Protein AF-A0A166XA57-F1 (afdb_monomer)

pLDDT: mean 88.33, std 19.47, range [39.5, 98.81]

Organism: NCBI:txid1365250

Secondary structure (DSSP, 8-state):
--PPP---PPPP------------------HHHHT--TTHHHHH-TTS-HHHHHHHHHHHHHHHHHHHHH---SHHHHHHHHHHHHHHHHTTHHHHHHTT----HHHHHHHHHHHHHHHHHTT-TTS-HHHHTTT---

Structure (mmCIF, N/CA/C/O backbone):
data_AF-A0A166XA57-F1
#
_entry.id   AF-A0A166XA57-F1
#
loop_
_atom_site.group_PDB
_atom_site.id
_atom_site.type_symbol
_atom_site.label_atom_id
_atom_site.label_alt_id
_atom_site.label_comp_id
_atom_site.la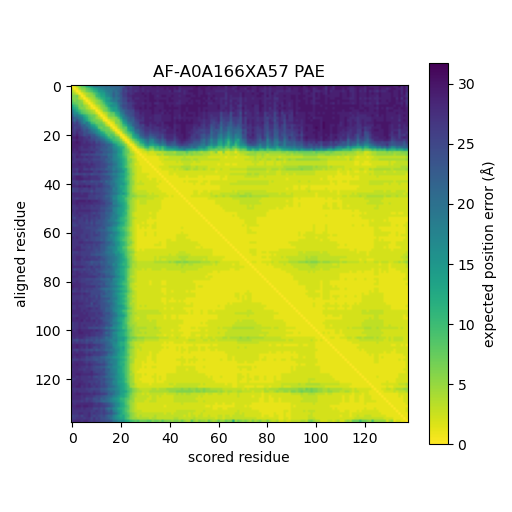bel_asym_id
_atom_site.label_entity_id
_atom_site.label_seq_id
_atom_site.pdbx_PDB_ins_code
_atom_site.Cartn_x
_atom_site.Cartn_y
_atom_site.Cartn_z
_atom_site.occupancy
_atom_site.B_iso_or_equiv
_atom_site.auth_seq_id
_atom_site.auth_comp_id
_atom_site.auth_asym_id
_atom_site.auth_atom_id
_atom_site.pdbx_PDB_model_num
ATOM 1 N N . MET A 1 1 ? 38.801 -22.509 61.713 1.00 46.09 1 MET A N 1
ATOM 2 C CA . MET A 1 1 ? 37.350 -22.591 61.430 1.00 46.09 1 MET A CA 1
ATOM 3 C C . MET A 1 1 ? 36.795 -21.227 61.806 1.00 46.09 1 MET A C 1
ATOM 5 O O . MET A 1 1 ? 36.863 -20.893 62.971 1.00 46.09 1 MET A O 1
ATOM 9 N N . ILE A 1 2 ? 36.529 -20.296 60.898 1.00 47.53 2 ILE A N 1
ATOM 10 C CA . ILE A 1 2 ? 35.550 -20.310 59.805 1.00 47.53 2 ILE A CA 1
ATOM 11 C C . ILE A 1 2 ? 35.997 -19.263 58.760 1.00 47.53 2 ILE A C 1
ATOM 13 O O . ILE A 1 2 ? 36.320 -18.140 59.129 1.00 47.53 2 ILE A O 1
ATOM 17 N N . HIS A 1 3 ? 36.084 -19.621 57.476 1.00 46.72 3 HIS A N 1
ATOM 18 C CA . HIS A 1 3 ? 36.258 -18.643 56.392 1.00 46.72 3 HIS A CA 1
ATOM 19 C C . HIS A 1 3 ? 34.862 -18.237 55.906 1.00 46.72 3 HIS A C 1
ATOM 21 O O . HIS A 1 3 ? 34.086 -19.097 55.491 1.00 46.72 3 HIS A O 1
ATOM 27 N N . GLY A 1 4 ? 34.536 -16.946 55.996 1.00 47.22 4 GLY A N 1
ATOM 28 C CA . GLY A 1 4 ? 33.293 -16.384 55.471 1.00 47.22 4 GLY A CA 1
ATOM 29 C C . GLY A 1 4 ? 33.291 -16.422 53.944 1.00 47.22 4 GLY A C 1
ATOM 30 O O . GLY A 1 4 ? 34.149 -15.816 53.307 1.00 47.22 4 GLY A O 1
ATOM 31 N N . SER A 1 5 ? 32.338 -17.152 53.366 1.00 48.41 5 SER A N 1
ATOM 32 C CA . SER A 1 5 ? 32.088 -17.144 51.925 1.00 48.41 5 SER A CA 1
ATOM 33 C C . SER A 1 5 ? 31.308 -15.890 51.547 1.00 48.41 5 SER A C 1
ATOM 35 O O . SER A 1 5 ? 30.207 -15.654 52.037 1.00 48.41 5 SER A O 1
ATOM 37 N N . VAL A 1 6 ? 31.908 -15.089 50.671 1.00 52.38 6 VAL A N 1
ATOM 38 C CA . VAL A 1 6 ? 31.278 -13.967 49.977 1.00 52.38 6 VAL A CA 1
ATOM 39 C C . VAL A 1 6 ? 30.353 -14.543 48.908 1.00 52.38 6 VAL A C 1
ATOM 41 O O . VAL A 1 6 ? 30.815 -15.117 47.922 1.00 52.38 6 VAL A O 1
ATOM 44 N N . GLU A 1 7 ? 29.048 -14.402 49.106 1.00 44.81 7 GLU A N 1
ATOM 45 C CA . GLU A 1 7 ? 28.034 -14.808 48.138 1.00 44.81 7 GLU A CA 1
ATOM 46 C C . GLU A 1 7 ? 28.005 -13.793 46.982 1.00 44.81 7 GLU A C 1
ATOM 48 O O . GLU A 1 7 ? 27.546 -12.655 47.112 1.00 44.81 7 GLU A O 1
ATOM 53 N N . LYS A 1 8 ? 28.581 -14.183 45.841 1.00 52.16 8 LYS A N 1
ATOM 54 C CA . LYS A 1 8 ? 28.524 -13.407 44.601 1.00 52.16 8 LYS A CA 1
ATOM 55 C C . LYS A 1 8 ? 27.136 -13.570 43.981 1.00 52.16 8 LYS A C 1
ATOM 57 O O . LYS A 1 8 ? 26.796 -14.649 43.509 1.00 52.16 8 LYS A O 1
ATOM 62 N N . ARG A 1 9 ? 26.360 -12.485 43.936 1.00 48.88 9 ARG A N 1
ATOM 63 C CA . ARG A 1 9 ? 25.147 -12.397 43.109 1.00 48.88 9 ARG A CA 1
ATOM 64 C C . ARG A 1 9 ? 25.540 -12.479 41.626 1.00 48.88 9 ARG A C 1
ATOM 66 O O . ARG A 1 9 ? 26.381 -11.677 41.211 1.00 48.88 9 ARG A O 1
ATOM 73 N N . PRO A 1 10 ? 24.981 -13.400 40.821 1.00 51.03 10 PRO A N 1
ATOM 74 C CA . PRO A 1 10 ? 25.227 -13.386 39.392 1.00 51.03 10 PRO A CA 1
ATOM 75 C C . PRO A 1 10 ? 24.471 -12.224 38.745 1.00 51.03 10 PRO A C 1
ATOM 77 O O . PRO A 1 10 ? 23.297 -11.970 39.016 1.00 51.03 10 PRO A O 1
ATOM 80 N N . MET A 1 11 ? 25.223 -11.508 37.914 1.00 48.00 11 MET A N 1
ATOM 81 C CA . MET A 1 11 ? 24.795 -10.442 37.020 1.00 48.00 11 MET A CA 1
ATOM 82 C C . MET A 1 11 ? 23.661 -10.924 36.118 1.00 48.00 11 MET A C 1
ATOM 84 O O . MET A 1 11 ? 23.706 -12.043 35.604 1.00 48.00 11 MET A O 1
ATOM 88 N N . GLY A 1 12 ? 22.673 -10.052 35.917 1.00 50.03 12 GLY A N 1
ATOM 89 C CA . GLY A 1 12 ? 21.582 -10.274 34.983 1.00 50.03 12 GLY A CA 1
ATOM 90 C C . GLY A 1 12 ? 22.108 -10.665 33.606 1.00 50.03 12 GLY A C 1
ATOM 91 O O . GLY A 1 12 ? 22.886 -9.941 32.990 1.00 50.03 12 GLY A O 1
ATOM 92 N N . SER A 1 13 ? 21.653 -11.815 33.130 1.00 46.09 13 SER A N 1
ATOM 93 C CA . SER A 1 13 ? 21.642 -12.141 31.717 1.00 46.09 13 SER A CA 1
ATOM 94 C C . SER A 1 13 ? 20.171 -12.170 31.339 1.00 46.09 13 SER A C 1
ATOM 96 O O . SER A 1 13 ? 19.448 -13.110 31.668 1.00 46.09 13 SER A O 1
ATOM 98 N N . ILE A 1 14 ? 19.699 -11.058 30.772 1.00 51.91 14 ILE A N 1
ATOM 99 C CA . ILE A 1 14 ? 18.397 -11.007 30.115 1.00 51.91 14 ILE A CA 1
ATOM 100 C C . ILE A 1 14 ? 18.532 -11.954 28.931 1.00 51.91 14 ILE A C 1
ATOM 102 O O . ILE A 1 14 ? 19.237 -11.672 27.963 1.00 51.91 14 ILE A O 1
ATOM 106 N N . LEU A 1 15 ? 17.934 -13.130 29.086 1.00 46.75 15 LEU A N 1
ATOM 107 C CA . LEU A 1 15 ? 17.839 -14.122 28.041 1.00 46.75 15 LEU A CA 1
ATOM 108 C C . LEU A 1 15 ? 17.105 -13.488 26.858 1.00 46.75 15 LEU A C 1
ATOM 110 O O . LEU A 1 15 ? 15.933 -13.128 26.946 1.00 46.75 15 LEU A O 1
ATOM 114 N N . ASN A 1 16 ? 17.859 -13.363 25.775 1.00 44.31 16 ASN A N 1
ATOM 115 C CA . ASN A 1 16 ? 17.427 -13.227 24.398 1.00 44.31 16 ASN A CA 1
ATOM 116 C C . ASN A 1 16 ? 16.153 -14.052 24.141 1.00 44.31 16 ASN A C 1
ATOM 118 O O . ASN A 1 16 ? 16.225 -15.275 24.022 1.00 44.31 16 ASN A O 1
ATOM 122 N N . CYS A 1 17 ? 14.998 -13.394 24.062 1.00 39.50 17 CYS A N 1
ATOM 123 C CA . CYS A 1 17 ? 13.779 -13.996 23.540 1.00 39.50 17 CYS A CA 1
ATOM 124 C C . CYS A 1 17 ? 13.534 -13.357 22.178 1.00 39.50 17 CYS A C 1
ATOM 126 O O . CYS A 1 17 ? 13.005 -12.253 22.070 1.00 39.50 17 CYS A O 1
ATOM 128 N N . GLN A 1 18 ? 14.033 -14.031 21.146 1.00 40.16 18 GLN A N 1
ATOM 129 C CA . GLN A 1 18 ? 13.765 -13.708 19.755 1.00 40.16 18 GLN A CA 1
ATOM 130 C C . GLN A 1 18 ? 12.250 -13.736 19.537 1.00 40.16 18 GLN A C 1
ATOM 132 O O . GLN A 1 18 ? 11.644 -14.798 19.407 1.00 40.16 18 GLN A O 1
ATOM 137 N N . LEU A 1 19 ? 11.638 -12.556 19.483 1.00 48.50 19 LEU A N 1
ATOM 138 C CA . LEU A 1 19 ? 10.350 -12.362 18.833 1.00 48.50 19 LEU A CA 1
ATOM 139 C C . LEU A 1 19 ? 10.584 -12.455 17.325 1.00 48.50 19 LEU A C 1
ATOM 141 O O . LEU A 1 19 ? 10.750 -11.462 16.632 1.00 48.50 19 LEU A O 1
ATOM 145 N N . GLN A 1 20 ? 10.629 -13.684 16.829 1.00 47.72 20 GLN A N 1
ATOM 146 C CA . GLN A 1 20 ? 10.290 -13.994 15.446 1.00 47.72 20 GLN A CA 1
ATOM 147 C C . GLN A 1 20 ? 9.251 -15.108 15.485 1.00 47.72 20 GLN A C 1
ATOM 149 O O . GLN A 1 20 ? 9.489 -16.253 15.100 1.00 47.72 20 GLN A O 1
ATOM 154 N N . SER A 1 21 ? 8.075 -14.766 16.014 1.00 47.00 21 SER A N 1
ATOM 155 C CA . SER A 1 21 ? 6.876 -15.521 15.684 1.00 47.00 21 SER A CA 1
ATOM 156 C C . SER A 1 21 ? 6.598 -15.249 14.215 1.00 47.00 21 SER A C 1
ATOM 158 O O . SER A 1 21 ? 6.155 -14.161 13.862 1.00 47.00 21 SER A O 1
ATOM 160 N N . LYS A 1 22 ? 6.890 -16.235 13.366 1.00 53.53 22 LYS A N 1
ATOM 161 C CA . LYS A 1 22 ? 6.333 -16.330 12.019 1.00 53.53 22 LYS A CA 1
ATOM 162 C C . LYS A 1 22 ? 4.835 -16.034 12.111 1.00 53.53 22 LYS A C 1
ATOM 164 O O . LYS A 1 22 ? 4.112 -16.805 12.743 1.00 53.53 22 LYS A O 1
ATOM 169 N N . GLY A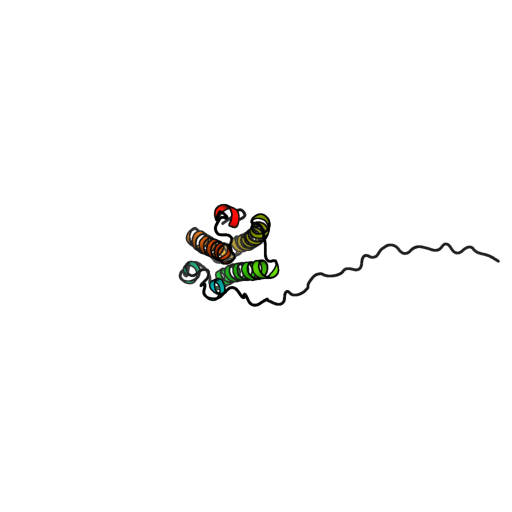 1 23 ? 4.397 -14.905 11.557 1.00 42.41 23 GLY A N 1
ATOM 170 C CA . GLY A 1 23 ? 2.980 -14.609 11.410 1.00 42.41 23 GLY A CA 1
ATOM 171 C C . GLY A 1 23 ? 2.370 -15.724 10.575 1.00 42.41 23 GLY A C 1
ATOM 172 O O . GLY A 1 23 ? 2.763 -15.926 9.429 1.00 42.41 23 GLY A O 1
ATOM 173 N N . GLY A 1 24 ? 1.484 -16.520 11.169 1.00 44.72 24 GLY A N 1
ATOM 174 C CA . GLY A 1 24 ? 0.579 -17.320 10.361 1.00 44.72 24 GLY A CA 1
ATOM 175 C C . GLY A 1 24 ? -0.230 -16.325 9.546 1.00 44.72 24 GLY A C 1
ATOM 176 O O . GLY A 1 24 ? -0.886 -15.479 10.148 1.00 44.72 24 GLY A O 1
ATOM 177 N N . THR A 1 25 ? -0.121 -16.383 8.220 1.00 55.44 25 THR A N 1
ATOM 178 C CA . THR A 1 25 ? -0.936 -15.580 7.309 1.00 55.44 25 THR A CA 1
ATOM 179 C C . THR A 1 25 ? -2.392 -15.817 7.679 1.00 55.44 25 THR A C 1
ATOM 181 O O . THR A 1 25 ? -2.924 -16.919 7.511 1.00 55.44 25 THR A O 1
ATOM 184 N N . VAL A 1 26 ? -3.014 -14.826 8.316 1.00 65.25 26 VAL A N 1
ATOM 185 C CA . VAL A 1 26 ? -4.440 -14.888 8.604 1.00 65.25 26 VAL A CA 1
ATOM 186 C C . VAL A 1 26 ? -5.100 -14.632 7.262 1.00 65.25 26 VAL A C 1
ATOM 188 O O . VAL A 1 26 ? -4.949 -13.538 6.728 1.00 65.25 26 VAL A O 1
ATOM 191 N N . PRO A 1 27 ? -5.794 -15.619 6.672 1.00 82.50 27 PRO A N 1
ATOM 192 C CA . PRO A 1 27 ? -6.436 -15.391 5.394 1.00 82.50 27 PRO A CA 1
ATOM 193 C C . PRO A 1 27 ? -7.434 -14.247 5.563 1.00 82.50 27 PRO A C 1
ATOM 195 O O . PRO A 1 27 ? -8.374 -14.379 6.352 1.00 82.50 27 PRO A O 1
ATOM 198 N N . ILE A 1 28 ? -7.224 -13.162 4.808 1.00 92.94 28 ILE A N 1
ATOM 199 C CA . ILE A 1 28 ? -8.095 -11.979 4.762 1.00 92.94 28 ILE A CA 1
ATOM 200 C C . ILE A 1 28 ? -9.550 -12.444 4.757 1.00 92.94 28 ILE A C 1
ATOM 202 O O . ILE A 1 28 ? -9.914 -13.358 4.014 1.00 92.94 28 ILE A O 1
ATOM 206 N N . SER A 1 29 ? -10.394 -11.864 5.598 1.00 94.81 29 SER A N 1
ATOM 207 C CA . SER A 1 29 ? -11.797 -12.233 5.774 1.00 94.81 29 SER A CA 1
ATOM 208 C C . SER A 1 29 ? -12.748 -11.237 5.107 1.00 94.81 29 SER A C 1
ATOM 210 O O . SER A 1 29 ? -13.846 -11.632 4.689 1.00 94.81 29 SER A O 1
ATOM 212 N N . ASN A 1 30 ? -12.320 -9.985 4.919 1.00 95.88 30 ASN A N 1
ATOM 213 C CA . ASN A 1 30 ? -13.103 -8.924 4.302 1.00 95.88 30 ASN A CA 1
ATOM 214 C C . ASN A 1 30 ? -13.480 -9.273 2.853 1.00 95.88 30 ASN A C 1
ATOM 216 O O . ASN A 1 30 ? -12.640 -9.406 1.963 1.00 95.88 30 ASN A O 1
ATOM 220 N N . LYS A 1 31 ? -14.788 -9.403 2.599 1.00 96.25 31 LYS A N 1
ATOM 221 C CA . LYS A 1 31 ? -15.320 -9.798 1.286 1.00 96.25 31 LYS A CA 1
ATOM 222 C C . LYS A 1 31 ? -15.025 -8.784 0.181 1.00 96.25 31 LYS A C 1
ATOM 224 O O . LYS A 1 31 ? -14.902 -9.203 -0.963 1.00 96.25 31 LYS A O 1
ATOM 229 N N . LYS A 1 32 ? -14.942 -7.487 0.509 1.00 96.50 32 LYS A N 1
ATOM 230 C CA . LYS A 1 32 ? -14.615 -6.440 -0.471 1.00 96.50 32 LYS A CA 1
ATOM 231 C C . LYS A 1 32 ? -13.180 -6.613 -0.952 1.00 96.50 32 LYS A C 1
ATOM 233 O O . LYS A 1 32 ? -12.961 -6.700 -2.150 1.00 96.50 32 LYS A O 1
ATOM 238 N N . ILE A 1 33 ? -12.249 -6.792 -0.013 1.00 97.38 33 ILE A N 1
ATOM 239 C CA . ILE A 1 33 ? -10.832 -7.025 -0.315 1.00 97.38 33 ILE A CA 1
ATOM 240 C C . ILE A 1 33 ? -10.637 -8.316 -1.118 1.00 97.38 33 ILE A C 1
ATOM 242 O O . ILE A 1 33 ? -9.929 -8.309 -2.115 1.00 97.38 33 ILE A O 1
ATOM 246 N N . LYS A 1 34 ? -11.326 -9.412 -0.767 1.00 94.56 34 LYS A N 1
ATOM 247 C CA . LYS A 1 34 ? -11.247 -10.673 -1.536 1.00 94.56 34 LYS A CA 1
ATOM 248 C C . LYS A 1 34 ? -11.650 -10.554 -3.004 1.00 94.56 34 LYS A C 1
ATOM 250 O O . LYS A 1 34 ? -11.241 -11.392 -3.800 1.00 94.56 34 LYS A O 1
ATOM 255 N N . GLY A 1 35 ? -12.530 -9.610 -3.325 1.00 93.88 35 GLY A N 1
ATOM 256 C CA . GLY A 1 35 ? -13.008 -9.377 -4.685 1.00 93.88 35 GLY A CA 1
ATOM 257 C C . GLY A 1 35 ? -12.275 -8.252 -5.409 1.00 93.88 35 GLY A C 1
ATOM 258 O O . GLY A 1 35 ? -12.621 -7.976 -6.553 1.00 93.88 35 GLY A O 1
ATOM 259 N N . TYR A 1 36 ? -11.326 -7.584 -4.751 1.00 96.75 36 TYR A N 1
ATOM 260 C CA . TYR A 1 36 ? -10.612 -6.448 -5.314 1.00 96.75 36 TYR A CA 1
ATOM 261 C C . TYR A 1 36 ? -9.390 -6.904 -6.108 1.00 96.75 36 TYR A C 1
ATOM 263 O O . TYR A 1 36 ? -8.675 -7.821 -5.696 1.00 96.75 36 TYR A O 1
ATOM 271 N N . THR A 1 37 ? -9.160 -6.258 -7.248 1.00 97.06 37 THR A N 1
ATOM 272 C CA . THR A 1 37 ? -7.991 -6.512 -8.094 1.00 97.06 37 THR A CA 1
ATOM 273 C C . THR A 1 37 ? -7.011 -5.369 -7.889 1.00 97.06 37 THR A C 1
ATOM 275 O O . THR A 1 37 ? -7.254 -4.259 -8.340 1.00 97.06 37 THR A O 1
ATOM 278 N N . PHE A 1 38 ? -5.938 -5.649 -7.155 1.00 97.75 38 PHE A N 1
ATOM 279 C CA . PHE A 1 38 ? -4.883 -4.682 -6.869 1.00 97.75 38 PHE A CA 1
ATOM 280 C C . PHE A 1 38 ? -4.001 -4.430 -8.088 1.00 97.75 38 PHE A C 1
ATOM 282 O O . PHE A 1 38 ? -3.611 -5.400 -8.746 1.00 97.75 38 PHE A O 1
ATOM 289 N N . LEU A 1 39 ? -3.612 -3.165 -8.264 1.00 98.44 39 LEU A N 1
ATOM 290 C CA . LEU A 1 39 ? -2.556 -2.718 -9.172 1.00 98.44 39 LEU A CA 1
ATOM 291 C C . LEU A 1 39 ? -2.820 -3.078 -10.643 1.00 98.44 39 LEU A C 1
ATOM 293 O O . LEU A 1 39 ? -1.932 -3.566 -11.340 1.00 98.44 39 LEU A O 1
ATOM 297 N N . SER A 1 40 ? -4.080 -2.964 -11.078 1.00 97.56 40 SER A N 1
ATOM 298 C CA . SER A 1 40 ? -4.490 -3.465 -12.399 1.00 97.56 40 SER A CA 1
ATOM 299 C C . SER A 1 40 ? -3.809 -2.696 -13.528 1.00 97.56 40 SER A C 1
ATOM 301 O O . SER A 1 40 ? -3.418 -3.316 -14.511 1.00 97.56 40 SER A O 1
ATOM 303 N N . GLU A 1 41 ? -3.633 -1.384 -13.374 1.00 97.69 41 GLU A N 1
ATOM 304 C CA . GLU A 1 41 ? -2.969 -0.544 -14.371 1.00 97.69 41 GLU A CA 1
ATOM 305 C C . GLU A 1 41 ? -1.475 -0.867 -14.433 1.00 97.69 41 GLU A C 1
ATOM 307 O O . GLU A 1 41 ? -0.948 -1.112 -15.518 1.00 97.69 41 GLU A O 1
ATOM 312 N N . MET A 1 42 ? -0.816 -1.022 -13.278 1.00 98.38 42 MET A N 1
ATOM 313 C CA . MET A 1 42 ? 0.594 -1.423 -13.238 1.00 98.38 42 MET A CA 1
ATOM 314 C C . MET A 1 42 ? 0.839 -2.815 -13.844 1.00 98.38 42 MET A C 1
ATOM 316 O O . MET A 1 42 ? 1.875 -3.033 -14.456 1.00 98.38 42 MET A O 1
ATOM 320 N N . TYR A 1 43 ? -0.082 -3.774 -13.691 1.00 98.56 43 TYR A N 1
ATOM 321 C CA . TYR A 1 43 ? 0.053 -5.100 -14.320 1.00 98.56 43 TYR A CA 1
ATOM 322 C C . TYR A 1 43 ? -0.237 -5.104 -15.830 1.00 98.56 43 TYR A C 1
ATOM 324 O O . TYR A 1 43 ? 0.141 -6.057 -16.516 1.00 98.56 43 TYR A O 1
ATOM 332 N N . GLU A 1 44 ? -0.967 -4.112 -16.340 1.00 98.12 44 GLU A N 1
ATOM 333 C CA . GLU A 1 44 ? -1.315 -3.996 -17.762 1.00 98.12 44 GLU A CA 1
ATOM 334 C C . GLU A 1 44 ? -0.250 -3.248 -18.577 1.00 98.12 44 GLU A C 1
ATOM 336 O O . GLU A 1 44 ? -0.212 -3.400 -19.802 1.00 98.12 44 GLU A O 1
ATOM 341 N N . ASP A 1 45 ? 0.624 -2.486 -17.918 1.00 97.75 45 ASP A N 1
ATOM 342 C CA . ASP A 1 45 ? 1.715 -1.745 -18.545 1.00 97.75 45 ASP A CA 1
ATOM 343 C C . ASP A 1 45 ? 3.061 -2.479 -18.400 1.00 97.75 45 ASP A C 1
ATOM 345 O O . ASP A 1 45 ? 3.603 -2.642 -17.307 1.00 97.75 45 ASP A O 1
ATOM 349 N N . ASP A 1 46 ? 3.635 -2.886 -19.538 1.00 97.25 46 ASP A N 1
ATOM 350 C CA . ASP A 1 46 ? 4.933 -3.568 -19.617 1.00 97.25 46 ASP A CA 1
ATOM 351 C C . ASP A 1 46 ? 6.105 -2.718 -19.075 1.00 97.25 46 ASP A C 1
ATOM 353 O O . ASP A 1 46 ? 7.200 -3.252 -18.871 1.00 97.25 46 ASP A O 1
ATOM 357 N N . TYR A 1 47 ? 5.909 -1.411 -18.848 1.00 98.31 47 TYR A N 1
ATOM 358 C CA . TYR A 1 47 ? 6.883 -0.551 -18.178 1.00 98.31 47 TYR A CA 1
ATOM 359 C C . TYR A 1 47 ? 7.133 -0.964 -16.722 1.00 98.31 47 TYR A C 1
ATOM 361 O O . TYR A 1 47 ? 8.245 -0.764 -16.232 1.00 98.31 47 TYR A O 1
ATOM 369 N N . PHE A 1 48 ? 6.159 -1.575 -16.037 1.00 98.56 48 PHE A N 1
ATOM 370 C CA . PHE A 1 48 ? 6.317 -2.051 -14.661 1.00 98.56 48 PHE A CA 1
ATOM 371 C C . PHE A 1 48 ? 6.591 -3.561 -14.634 1.00 98.56 48 PHE A C 1
ATOM 373 O O . PHE A 1 48 ? 5.714 -4.375 -14.935 1.00 98.56 48 PHE A O 1
ATOM 380 N N . PRO A 1 49 ? 7.792 -4.005 -14.223 1.00 98.50 49 PRO A N 1
ATOM 381 C CA . PRO A 1 49 ? 8.085 -5.427 -14.149 1.00 98.50 49 PRO A CA 1
ATOM 382 C C . PRO A 1 49 ? 7.158 -6.138 -13.155 1.00 98.50 49 PRO A C 1
ATOM 384 O O . PRO A 1 49 ? 7.192 -5.860 -11.957 1.00 98.50 49 PRO A O 1
ATOM 387 N N . ASN A 1 50 ? 6.388 -7.129 -13.622 1.00 98.69 50 ASN A N 1
ATOM 388 C CA . ASN A 1 50 ? 5.415 -7.868 -12.799 1.00 98.69 50 ASN A CA 1
ATOM 389 C C . ASN A 1 50 ? 5.969 -8.358 -11.452 1.00 98.69 50 ASN A C 1
ATOM 391 O O . ASN A 1 50 ? 5.262 -8.338 -10.450 1.00 98.69 50 ASN A O 1
ATOM 395 N N . PHE A 1 51 ? 7.236 -8.781 -11.405 1.00 98.56 51 PHE A N 1
ATOM 396 C CA . PHE A 1 51 ? 7.847 -9.273 -10.169 1.00 98.56 51 PHE A CA 1
ATOM 397 C C . PHE A 1 51 ? 8.065 -8.174 -9.114 1.00 98.56 51 PHE A C 1
ATOM 399 O O . PHE A 1 51 ? 8.151 -8.495 -7.930 1.00 98.56 51 PHE A O 1
ATOM 406 N N . LEU A 1 52 ? 8.167 -6.904 -9.520 1.00 98.75 52 LEU A N 1
ATOM 407 C CA . LEU A 1 52 ? 8.222 -5.746 -8.626 1.00 98.75 52 LEU A CA 1
ATOM 408 C C . LEU A 1 52 ? 6.816 -5.303 -8.217 1.00 98.75 52 LEU A C 1
ATOM 410 O O . LEU A 1 52 ? 6.571 -5.081 -7.031 1.00 98.75 52 LEU A O 1
ATOM 414 N N . VAL A 1 53 ? 5.866 -5.289 -9.159 1.00 98.81 53 VAL A N 1
ATOM 415 C CA . VAL A 1 53 ? 4.439 -5.047 -8.865 1.00 98.81 53 VAL A CA 1
ATOM 416 C C . VAL A 1 53 ? 3.913 -6.070 -7.845 1.00 98.81 53 VAL A C 1
ATOM 418 O O . VAL A 1 53 ? 3.210 -5.717 -6.896 1.00 98.81 53 VAL A O 1
ATOM 421 N N . ASP A 1 54 ? 4.341 -7.332 -7.949 1.00 98.75 54 ASP A N 1
ATOM 422 C CA . ASP A 1 54 ? 4.038 -8.389 -6.977 1.00 98.75 54 ASP A CA 1
ATOM 423 C C . ASP A 1 54 ? 4.521 -8.056 -5.553 1.00 98.75 54 ASP A C 1
ATOM 425 O O . ASP A 1 54 ? 3.852 -8.422 -4.581 1.00 98.75 54 ASP A O 1
ATOM 429 N N . LYS A 1 55 ? 5.649 -7.346 -5.396 1.00 98.81 55 LYS A N 1
ATOM 430 C CA . LYS A 1 55 ? 6.153 -6.924 -4.076 1.00 98.81 55 LYS A CA 1
ATOM 431 C C . LYS A 1 55 ? 5.279 -5.834 -3.468 1.00 98.81 55 LYS A C 1
ATOM 433 O O . LYS A 1 55 ? 4.928 -5.938 -2.293 1.00 98.81 55 LYS A O 1
ATOM 438 N N . ILE A 1 56 ? 4.866 -4.845 -4.262 1.00 98.81 56 ILE A N 1
ATOM 439 C CA . ILE A 1 56 ? 3.921 -3.806 -3.819 1.00 98.81 56 ILE A CA 1
ATOM 440 C C . ILE A 1 56 ? 2.602 -4.462 -3.403 1.00 98.81 56 ILE A C 1
ATOM 442 O O . ILE A 1 56 ? 2.095 -4.227 -2.305 1.00 98.81 56 ILE A O 1
ATOM 446 N N . LYS A 1 57 ? 2.075 -5.370 -4.228 1.00 98.75 57 LYS A N 1
ATOM 447 C CA . LYS A 1 57 ? 0.859 -6.124 -3.908 1.00 98.75 57 LYS A CA 1
ATOM 448 C C . LYS A 1 57 ? 0.993 -6.925 -2.616 1.00 98.75 57 LYS A C 1
ATOM 450 O O . LYS A 1 57 ? 0.049 -6.952 -1.830 1.00 98.75 57 LYS A O 1
ATOM 455 N N . ALA A 1 58 ? 2.135 -7.569 -2.378 1.00 98.50 58 ALA A N 1
ATOM 456 C CA . ALA A 1 58 ? 2.381 -8.286 -1.131 1.00 98.50 58 ALA A CA 1
ATOM 457 C C . ALA A 1 58 ? 2.307 -7.345 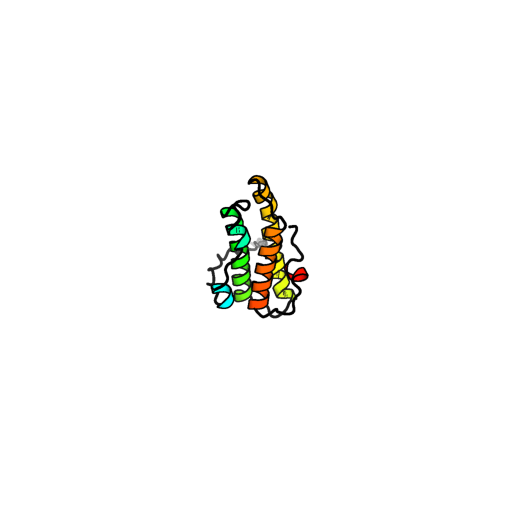0.083 1.00 98.50 58 ALA A C 1
ATOM 459 O O . ALA A 1 58 ? 1.646 -7.680 1.064 1.00 98.50 58 ALA A O 1
ATOM 460 N N . ILE A 1 59 ? 2.883 -6.142 -0.011 1.00 98.75 59 ILE A N 1
ATOM 461 C CA . ILE A 1 59 ? 2.796 -5.116 1.040 1.00 98.75 59 ILE A CA 1
ATOM 462 C C . ILE A 1 59 ? 1.335 -4.695 1.285 1.00 98.75 59 ILE A C 1
ATOM 464 O O . ILE A 1 59 ? 0.896 -4.644 2.433 1.00 98.75 59 ILE A O 1
ATOM 468 N N . LEU A 1 60 ? 0.546 -4.465 0.231 1.00 98.69 60 LEU A N 1
ATOM 469 C CA . LEU A 1 60 ? -0.878 -4.103 0.344 1.00 98.69 60 LEU A CA 1
ATOM 470 C C . LEU A 1 60 ? -1.735 -5.228 0.956 1.00 98.69 60 LEU A C 1
ATOM 472 O O . LEU A 1 60 ? -2.664 -4.976 1.732 1.00 98.69 60 LEU A O 1
ATOM 476 N N . VAL A 1 61 ? -1.422 -6.484 0.637 1.00 98.19 61 VAL A N 1
ATOM 477 C CA . VAL A 1 61 ? -2.061 -7.661 1.245 1.00 98.19 61 VAL A CA 1
ATOM 478 C C . VAL A 1 61 ? -1.698 -7.760 2.727 1.00 98.19 61 VAL A C 1
ATOM 480 O O . VAL A 1 61 ? -2.588 -7.933 3.5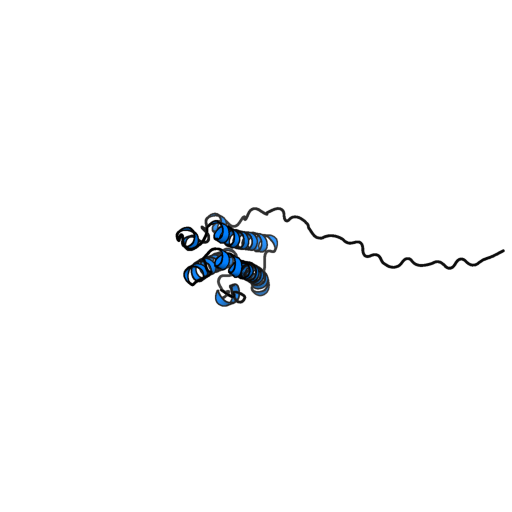58 1.00 98.19 61 VAL A O 1
ATOM 483 N N . GLU A 1 62 ? -0.429 -7.578 3.085 1.00 97.88 62 GLU A N 1
ATOM 484 C CA . GLU A 1 62 ? 0.025 -7.575 4.481 1.00 97.88 62 GLU A CA 1
ATOM 485 C C . GLU A 1 62 ? -0.577 -6.415 5.291 1.00 97.88 62 GLU A C 1
ATOM 487 O O . GLU A 1 62 ? -0.881 -6.583 6.476 1.00 97.88 62 GLU A O 1
ATOM 492 N N . LEU A 1 63 ? -0.823 -5.257 4.668 1.00 98.56 63 LEU A N 1
ATOM 493 C CA . LEU A 1 63 ? -1.583 -4.162 5.274 1.00 98.56 63 LEU A CA 1
ATOM 494 C C . LEU A 1 63 ? -3.010 -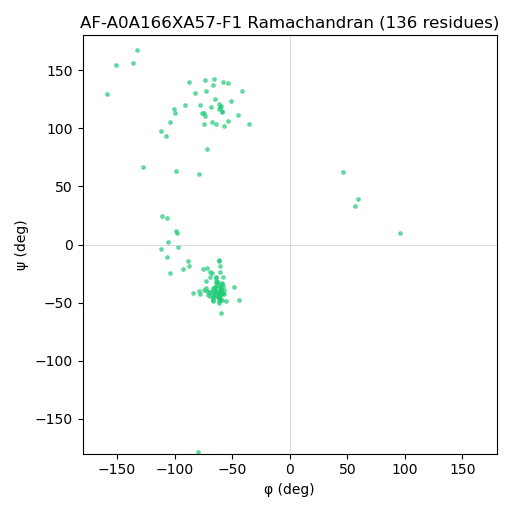4.608 5.620 1.00 98.56 63 LEU A C 1
ATOM 496 O O . LEU A 1 63 ? -3.474 -4.376 6.736 1.00 98.56 63 LEU A O 1
ATOM 500 N N . CYS A 1 64 ? -3.697 -5.297 4.705 1.00 98.56 64 CYS A N 1
ATOM 501 C CA . CYS A 1 64 ? -5.030 -5.846 4.965 1.00 98.56 64 CYS A CA 1
ATOM 502 C C . CYS A 1 64 ? -5.021 -6.848 6.127 1.00 98.56 64 CYS A C 1
ATOM 504 O O . CYS A 1 64 ? -5.858 -6.757 7.024 1.00 98.56 64 CYS A O 1
ATOM 506 N N . GLU A 1 65 ? -4.067 -7.779 6.133 1.00 97.38 65 GLU A N 1
ATOM 507 C CA . GLU A 1 65 ? -3.898 -8.749 7.221 1.00 97.38 65 GLU A CA 1
ATOM 508 C C . GLU A 1 65 ? -3.615 -8.049 8.559 1.00 97.38 65 GLU A C 1
ATOM 510 O O . GLU A 1 65 ? -4.180 -8.417 9.591 1.00 97.38 65 GLU A O 1
ATOM 515 N N . SER A 1 66 ? -2.795 -6.996 8.542 1.00 97.56 66 SER A N 1
ATOM 516 C CA . SER A 1 66 ? -2.465 -6.194 9.722 1.00 97.56 66 SER A CA 1
ATOM 517 C C . SER A 1 66 ? -3.680 -5.449 10.265 1.00 97.56 66 SER A C 1
ATOM 519 O O . SER A 1 66 ? -3.907 -5.472 11.475 1.00 97.56 66 SER A O 1
ATOM 521 N N . ILE A 1 67 ? -4.493 -4.841 9.396 1.00 97.88 67 ILE A N 1
ATOM 522 C CA . ILE A 1 67 ? -5.741 -4.176 9.786 1.00 97.88 67 ILE A CA 1
ATOM 523 C C . ILE A 1 67 ? -6.717 -5.187 10.397 1.00 97.88 67 ILE A C 1
ATOM 525 O O . ILE A 1 67 ? -7.286 -4.912 11.451 1.00 97.88 67 ILE A O 1
ATOM 529 N N . GLU A 1 68 ? -6.893 -6.369 9.801 1.00 97.06 68 GLU A N 1
ATOM 530 C CA . GLU A 1 68 ? -7.788 -7.395 10.358 1.00 97.06 68 GLU A CA 1
ATOM 531 C C . GLU A 1 68 ? -7.282 -7.965 11.688 1.00 97.06 68 GLU A C 1
ATOM 533 O O . GLU A 1 68 ? -8.071 -8.193 12.606 1.00 97.06 68 GLU A O 1
ATOM 538 N N . SER A 1 69 ? -5.971 -8.181 11.816 1.00 96.31 69 SER A N 1
ATOM 539 C CA . SER A 1 69 ? -5.380 -8.736 13.034 1.00 96.31 69 SER A CA 1
ATOM 540 C C . SER A 1 69 ? -5.358 -7.738 14.189 1.00 96.31 69 SER A C 1
ATOM 542 O O . SER A 1 69 ? -5.500 -8.150 15.341 1.00 96.31 69 SER A O 1
ATOM 544 N N . GLN A 1 70 ? -5.104 -6.459 13.910 1.00 96.88 70 GLN A N 1
ATOM 545 C CA . GLN A 1 70 ? -4.972 -5.423 14.938 1.00 96.88 70 GLN A CA 1
ATOM 546 C C . GLN A 1 70 ? -6.298 -4.707 15.211 1.00 96.88 70 GLN A C 1
ATOM 548 O O . GLN A 1 70 ? -6.470 -4.161 16.296 1.00 96.88 70 GLN A O 1
ATOM 553 N N . ASN A 1 71 ? -7.243 -4.761 14.265 1.00 96.56 71 ASN A N 1
ATOM 554 C CA . ASN A 1 71 ? -8.572 -4.157 14.343 1.00 96.56 71 ASN A CA 1
ATOM 555 C C . ASN A 1 71 ? -8.518 -2.699 14.854 1.00 96.56 71 ASN A C 1
ATOM 557 O O . ASN A 1 71 ? -9.051 -2.415 15.934 1.00 96.56 71 ASN A O 1
ATOM 561 N N . PRO A 1 72 ? -7.852 -1.784 14.115 1.00 97.62 72 PRO A N 1
ATOM 562 C CA . PRO A 1 72 ? -7.691 -0.397 14.534 1.00 97.62 72 PRO A CA 1
ATOM 563 C C . PRO A 1 72 ? -9.057 0.255 14.759 1.00 97.62 72 PRO A C 1
ATOM 565 O O . PRO A 1 72 ? -10.006 0.043 14.004 1.00 97.62 72 PRO A O 1
ATOM 568 N N . THR A 1 73 ? -9.159 1.061 15.810 1.00 96.19 73 THR A N 1
ATOM 569 C CA . THR A 1 73 ? -10.403 1.742 16.212 1.00 96.19 73 THR A CA 1
ATOM 570 C C . THR A 1 73 ? -10.341 3.253 16.017 1.00 96.19 73 THR A C 1
ATOM 572 O O . THR A 1 73 ? -11.336 3.951 16.218 1.00 96.19 73 THR A O 1
ATOM 575 N N . SER A 1 74 ? -9.181 3.766 15.607 1.00 97.44 74 SER A N 1
ATOM 576 C CA . SER A 1 74 ? -8.935 5.183 15.362 1.00 97.44 74 SER A CA 1
ATOM 577 C C . SER A 1 74 ? -8.148 5.399 14.072 1.00 97.44 74 SER A C 1
ATOM 579 O O . SER A 1 74 ? -7.415 4.517 13.622 1.00 97.44 74 SER A O 1
ATOM 581 N N . SER A 1 75 ? -8.273 6.595 13.492 1.00 97.12 75 SER A N 1
ATOM 582 C CA . SER A 1 75 ? -7.478 6.991 12.325 1.00 97.12 75 SER A CA 1
ATOM 583 C C . SER A 1 75 ? -5.982 6.959 12.629 1.00 97.12 75 SER A C 1
ATOM 585 O O . SER A 1 75 ? -5.217 6.493 11.805 1.00 97.12 75 SER A O 1
ATOM 587 N N . SER A 1 76 ? -5.556 7.357 13.831 1.00 97.94 76 SER A N 1
ATOM 588 C CA . SER A 1 76 ? -4.142 7.303 14.228 1.00 97.94 76 SER A CA 1
ATOM 589 C C . SER A 1 76 ? -3.556 5.888 14.176 1.00 97.94 76 SER A C 1
ATOM 591 O O . SER A 1 76 ? -2.417 5.721 13.748 1.00 97.94 76 SER A O 1
ATOM 593 N N . GLU A 1 77 ? -4.301 4.879 14.635 1.00 98.25 77 GLU A N 1
ATOM 594 C CA . GLU A 1 77 ? -3.853 3.481 14.582 1.00 98.25 77 GLU A CA 1
ATOM 595 C C . GLU A 1 77 ? -3.801 2.975 13.138 1.00 98.25 77 GLU A C 1
ATOM 597 O O . GLU A 1 77 ? -2.843 2.309 12.762 1.00 98.25 77 GLU A O 1
ATOM 602 N N . LEU A 1 78 ? -4.796 3.332 12.318 1.00 98.56 78 LEU A N 1
ATOM 603 C CA . LEU A 1 78 ? -4.808 3.004 10.894 1.00 98.56 78 LEU A CA 1
ATOM 604 C C . LEU A 1 78 ? -3.616 3.629 10.158 1.00 98.56 78 LEU A C 1
ATOM 606 O O . LEU A 1 78 ? -2.913 2.921 9.444 1.00 98.56 78 LEU A O 1
ATOM 610 N N . LEU A 1 79 ? -3.387 4.930 10.348 1.00 98.56 79 LEU A N 1
ATOM 611 C CA . LEU A 1 79 ? -2.322 5.674 9.679 1.00 98.56 79 LEU A CA 1
ATOM 612 C C . LEU A 1 79 ? -0.945 5.103 10.019 1.00 98.56 79 LEU A C 1
ATOM 614 O O . LEU A 1 79 ? -0.106 4.971 9.141 1.00 98.56 79 LEU A O 1
ATOM 618 N N . SER A 1 80 ? -0.734 4.642 11.256 1.00 98.62 80 SER A N 1
ATOM 619 C CA . SER A 1 80 ? 0.508 3.946 11.607 1.00 98.62 80 SER A CA 1
ATOM 620 C C . SER A 1 80 ? 0.752 2.683 10.768 1.00 98.62 80 SER A C 1
ATOM 622 O O . SER A 1 80 ? 1.907 2.349 10.519 1.00 98.62 80 SER A O 1
ATOM 624 N N . LEU A 1 81 ? -0.299 1.966 10.353 1.00 98.75 81 LEU A N 1
ATOM 625 C CA . LEU A 1 81 ? -0.174 0.776 9.503 1.00 98.75 81 LEU A CA 1
ATOM 626 C C . LEU A 1 81 ? 0.048 1.152 8.036 1.00 98.75 81 LEU A C 1
ATOM 628 O O . LEU A 1 81 ? 0.849 0.512 7.350 1.00 98.75 81 LEU A O 1
ATOM 632 N N . THR A 1 82 ? -0.651 2.179 7.550 1.00 98.81 82 THR A N 1
ATOM 633 C CA . THR A 1 82 ? -0.527 2.624 6.158 1.00 98.81 82 THR A CA 1
ATOM 634 C C . THR A 1 82 ? 0.833 3.273 5.922 1.00 98.81 82 THR A C 1
ATOM 636 O O . THR A 1 82 ? 1.483 2.921 4.945 1.00 98.81 82 THR A O 1
ATOM 639 N N . HIS A 1 83 ? 1.327 4.082 6.866 1.00 98.81 83 HIS A N 1
ATOM 640 C CA . HIS A 1 83 ? 2.658 4.703 6.816 1.00 98.81 83 HIS A CA 1
ATOM 641 C C . HIS A 1 83 ? 3.787 3.676 6.808 1.00 98.81 83 HIS A C 1
ATOM 643 O O . HIS A 1 83 ? 4.712 3.786 6.012 1.00 98.81 83 HIS A O 1
ATOM 649 N N . ALA A 1 84 ? 3.681 2.625 7.624 1.00 98.75 84 ALA A N 1
ATOM 650 C CA . ALA A 1 84 ? 4.647 1.527 7.590 1.00 98.75 84 ALA A CA 1
ATOM 651 C C . ALA A 1 84 ? 4.626 0.770 6.247 1.00 98.75 84 ALA A C 1
ATOM 653 O O . ALA A 1 84 ? 5.624 0.176 5.843 1.00 98.75 84 ALA A O 1
ATOM 654 N N . SER A 1 85 ? 3.486 0.762 5.552 1.00 98.69 85 SER A N 1
ATOM 655 C CA . SER A 1 85 ? 3.357 0.130 4.237 1.00 98.69 85 SER A CA 1
ATOM 656 C C . SER A 1 85 ? 3.949 1.009 3.136 1.00 98.69 85 SER A C 1
ATOM 658 O O . SER A 1 85 ? 4.678 0.497 2.294 1.00 98.69 85 SER A O 1
ATOM 660 N N . THR A 1 86 ? 3.699 2.321 3.158 1.00 98.62 86 THR A N 1
ATOM 661 C CA . THR A 1 86 ? 4.316 3.270 2.217 1.00 98.62 86 THR A CA 1
ATOM 662 C C . THR A 1 86 ? 5.828 3.347 2.388 1.00 98.62 86 THR A C 1
ATOM 664 O O . THR A 1 86 ? 6.529 3.298 1.387 1.00 98.62 86 THR A O 1
ATOM 667 N N . GLU A 1 87 ? 6.350 3.339 3.618 1.00 98.75 87 GLU A N 1
ATOM 668 C CA . GLU A 1 87 ? 7.801 3.294 3.875 1.00 98.75 87 GLU A CA 1
ATOM 669 C C . GLU A 1 87 ? 8.467 2.071 3.224 1.00 98.75 87 GLU A C 1
ATOM 671 O O . GLU A 1 87 ? 9.507 2.197 2.586 1.00 98.75 87 GLU A O 1
ATOM 676 N N . ARG A 1 88 ? 7.833 0.895 3.306 1.00 98.69 88 ARG A N 1
ATOM 677 C CA . ARG A 1 88 ? 8.322 -0.327 2.644 1.00 98.69 88 ARG A CA 1
ATOM 678 C C . ARG A 1 88 ? 8.225 -0.278 1.121 1.00 98.69 88 ARG A C 1
ATOM 680 O O . ARG A 1 88 ? 8.975 -0.980 0.456 1.00 98.69 88 ARG A O 1
ATOM 687 N N . ILE A 1 89 ? 7.280 0.484 0.571 1.00 98.75 89 ILE A N 1
ATOM 688 C CA . ILE A 1 89 ? 7.187 0.701 -0.878 1.00 98.75 89 ILE A CA 1
ATOM 689 C C . ILE A 1 89 ? 8.295 1.655 -1.334 1.00 98.75 89 ILE A C 1
ATOM 691 O O . ILE A 1 89 ? 8.900 1.392 -2.365 1.00 98.75 89 ILE A O 1
ATOM 695 N N . ASN A 1 90 ? 8.620 2.694 -0.556 1.00 98.56 90 ASN A N 1
ATOM 696 C CA . ASN A 1 90 ? 9.736 3.597 -0.866 1.00 98.56 90 ASN A CA 1
ATOM 697 C C . ASN A 1 90 ? 11.066 2.828 -0.985 1.00 98.56 90 ASN A C 1
ATOM 699 O O . ASN A 1 90 ? 11.881 3.124 -1.849 1.00 98.56 90 ASN A O 1
ATOM 703 N N . GLU A 1 91 ? 11.269 1.785 -0.170 1.00 98.50 91 GLU A N 1
ATOM 704 C CA . GLU A 1 91 ? 12.446 0.904 -0.264 1.00 98.50 91 GLU A CA 1
ATOM 705 C C . GLU A 1 91 ? 12.558 0.151 -1.607 1.00 98.50 91 GLU A C 1
ATOM 707 O O . GLU A 1 91 ? 13.616 -0.403 -1.900 1.00 98.50 91 GLU A O 1
ATOM 712 N N . LEU A 1 92 ? 11.495 0.106 -2.421 1.00 98.50 92 LEU A N 1
ATOM 713 C CA . LEU A 1 92 ? 11.499 -0.542 -3.734 1.00 98.50 92 LEU A CA 1
ATOM 714 C C . LEU A 1 92 ? 11.938 0.390 -4.873 1.00 98.50 92 LEU A C 1
ATOM 716 O O . LEU A 1 92 ? 12.235 -0.127 -5.946 1.00 98.50 92 LEU A O 1
ATOM 720 N N . GLU A 1 93 ? 11.997 1.714 -4.677 1.00 97.88 93 GLU A N 1
ATOM 721 C CA . GLU A 1 93 ? 12.304 2.676 -5.753 1.00 97.88 93 GLU A CA 1
ATOM 722 C C . GLU A 1 93 ? 13.624 2.366 -6.469 1.00 97.88 93 GLU A C 1
ATOM 724 O O . GLU A 1 93 ? 13.643 2.254 -7.692 1.00 97.88 93 GLU A O 1
ATOM 729 N N . GLU A 1 94 ? 14.700 2.125 -5.713 1.00 98.06 94 GLU A N 1
ATOM 730 C CA . GLU A 1 94 ? 16.015 1.789 -6.280 1.00 98.06 94 GLU A CA 1
ATOM 731 C C . GLU A 1 94 ? 15.957 0.508 -7.131 1.00 98.06 94 GLU A C 1
ATOM 733 O O . GLU A 1 94 ? 16.566 0.436 -8.194 1.00 98.06 94 GLU A O 1
ATOM 738 N N . GLU A 1 95 ? 15.179 -0.498 -6.721 1.00 98.56 95 GLU A N 1
ATOM 739 C CA . GLU A 1 95 ? 15.049 -1.742 -7.488 1.00 98.56 95 GLU A CA 1
ATOM 740 C C . GLU A 1 95 ? 14.210 -1.553 -8.760 1.00 98.56 95 GLU A C 1
ATOM 742 O O . GLU A 1 95 ? 14.469 -2.215 -9.766 1.00 98.56 95 GLU A O 1
ATOM 747 N N . PHE A 1 96 ? 13.222 -0.654 -8.751 1.00 98.50 96 PHE A N 1
ATOM 748 C CA . PHE A 1 96 ? 12.536 -0.244 -9.978 1.00 98.50 96 PHE A CA 1
ATOM 749 C C . PHE A 1 96 ? 13.531 0.401 -10.951 1.00 98.50 96 PHE A C 1
ATOM 751 O O . PHE A 1 96 ? 13.618 -0.052 -12.096 1.00 98.50 96 PHE A O 1
ATOM 758 N N . GLU A 1 97 ? 14.345 1.351 -10.480 1.00 98.06 97 GLU A N 1
ATOM 759 C CA . GLU A 1 97 ? 15.355 2.034 -11.302 1.00 98.06 97 GLU A CA 1
ATOM 760 C C . GLU A 1 97 ? 16.386 1.053 -11.887 1.00 98.06 97 GLU A C 1
ATOM 762 O O . GLU A 1 97 ? 16.711 1.114 -13.075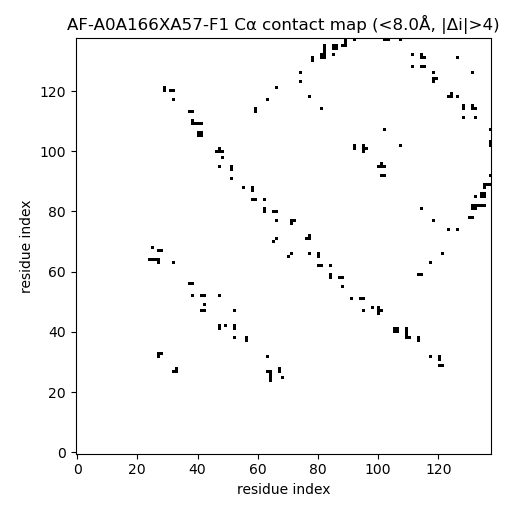 1.00 98.06 97 GLU A O 1
ATOM 767 N N . GLU A 1 98 ? 16.863 0.090 -11.089 1.00 98.56 98 GLU A N 1
ATOM 768 C CA . GLU A 1 98 ? 17.777 -0.974 -11.537 1.00 98.56 98 GLU A CA 1
ATOM 769 C C . GLU A 1 98 ? 17.186 -1.867 -12.645 1.00 98.56 98 GLU A C 1
ATOM 771 O O . GLU A 1 98 ? 17.932 -2.565 -13.340 1.00 98.56 98 GLU A O 1
ATOM 776 N N . ASN A 1 99 ? 15.861 -1.853 -12.817 1.00 98.50 99 ASN A N 1
ATOM 777 C CA . ASN A 1 99 ? 15.127 -2.611 -13.828 1.00 98.50 99 ASN A CA 1
ATOM 778 C C . ASN A 1 99 ? 14.518 -1.717 -14.924 1.00 98.50 99 ASN A C 1
ATOM 780 O O . ASN A 1 99 ? 13.553 -2.128 -15.570 1.00 98.50 99 ASN A O 1
ATOM 784 N N . ASP A 1 100 ? 15.093 -0.529 -15.154 1.00 98.38 100 ASP A N 1
ATOM 785 C CA . ASP A 1 100 ? 14.655 0.440 -16.171 1.00 98.38 100 ASP A CA 1
ATOM 786 C C . ASP A 1 100 ? 13.171 0.855 -16.011 1.00 98.38 100 ASP A C 1
ATOM 788 O O . ASP A 1 100 ? 12.474 1.123 -16.993 1.00 98.38 100 ASP A O 1
ATOM 792 N N . SER A 1 101 ? 12.686 0.901 -14.766 1.00 98.38 101 SER A N 1
ATOM 793 C CA . SER A 1 101 ? 11.316 1.253 -14.376 1.00 98.38 101 SER A CA 1
ATOM 794 C C . SER A 1 101 ? 11.327 2.267 -13.224 1.00 98.38 101 SER A C 1
ATOM 796 O O . SER A 1 101 ? 12.368 2.503 -12.621 1.00 98.38 101 SER A O 1
ATOM 798 N N . GLU A 1 102 ? 10.196 2.893 -12.903 1.00 98.00 102 GLU A N 1
ATOM 799 C CA . GLU A 1 102 ? 10.101 3.912 -11.844 1.00 98.00 102 GLU A CA 1
ATOM 800 C C . GLU A 1 102 ? 8.696 3.918 -11.221 1.00 98.00 102 GLU A C 1
ATOM 802 O O . GLU A 1 102 ? 7.717 3.589 -11.890 1.00 98.00 102 GLU A O 1
ATOM 807 N N . LEU A 1 103 ? 8.562 4.356 -9.961 1.00 97.75 103 LEU A N 1
ATOM 808 C CA . LEU A 1 103 ? 7.258 4.642 -9.336 1.00 97.75 103 LEU A CA 1
ATOM 809 C C . LEU A 1 103 ? 6.717 6.011 -9.802 1.00 97.75 103 LEU A C 1
ATOM 811 O O . LEU A 1 103 ? 6.534 6.965 -9.037 1.00 97.75 103 LEU A O 1
ATOM 815 N N . GLU A 1 104 ? 6.506 6.127 -11.111 1.00 95.69 104 GLU A N 1
ATOM 816 C CA . GLU A 1 104 ? 6.005 7.332 -11.768 1.00 95.69 104 GLU A CA 1
ATOM 817 C C . GLU A 1 104 ? 4.475 7.477 -11.638 1.00 95.69 104 GLU A C 1
ATOM 819 O O . GLU A 1 104 ? 3.813 6.670 -10.995 1.00 95.69 104 GLU A O 1
ATOM 824 N N . THR A 1 105 ? 3.905 8.529 -12.223 1.00 96.31 105 THR A N 1
ATOM 825 C CA . THR A 1 105 ? 2.507 8.965 -12.050 1.00 96.31 105 THR A CA 1
ATOM 826 C C . THR A 1 105 ? 1.467 7.840 -12.098 1.00 96.31 105 THR A C 1
ATOM 828 O O . THR A 1 105 ? 0.638 7.797 -11.191 1.00 96.31 105 THR A O 1
ATOM 831 N N . ALA A 1 106 ? 1.506 6.922 -13.071 1.00 97.19 106 ALA A N 1
ATOM 832 C CA . ALA A 1 106 ? 0.528 5.833 -13.156 1.00 97.19 106 ALA A CA 1
ATOM 833 C C . ALA A 1 106 ? 0.653 4.864 -11.969 1.00 97.19 106 ALA A C 1
ATOM 835 O O . ALA A 1 106 ? -0.349 4.506 -11.351 1.00 97.19 106 ALA A O 1
ATOM 836 N N . ALA A 1 107 ? 1.880 4.524 -11.556 1.00 98.00 107 ALA A N 1
ATOM 837 C CA . ALA A 1 107 ? 2.101 3.739 -10.339 1.00 98.00 107 ALA A CA 1
ATOM 838 C C . ALA A 1 107 ? 1.562 4.456 -9.091 1.00 98.00 107 ALA A C 1
ATOM 840 O O . ALA A 1 107 ? 0.952 3.828 -8.223 1.00 98.00 107 ALA A O 1
ATOM 841 N N . ARG A 1 108 ? 1.758 5.779 -8.993 1.00 97.81 108 ARG A N 1
ATOM 842 C CA . ARG A 1 108 ? 1.287 6.577 -7.846 1.00 97.81 108 ARG A CA 1
ATOM 843 C C . ARG A 1 108 ? -0.236 6.574 -7.753 1.00 97.81 108 ARG A C 1
ATOM 845 O O . ARG A 1 108 ? -0.773 6.425 -6.656 1.00 97.81 108 ARG A O 1
ATOM 852 N N . GLU A 1 109 ? -0.921 6.735 -8.882 1.00 97.88 109 GLU A N 1
ATOM 853 C CA . GLU A 1 109 ? -2.385 6.746 -8.955 1.00 97.88 109 GLU A CA 1
ATOM 854 C C . GLU A 1 109 ? -2.977 5.368 -8.611 1.00 97.88 109 GLU A C 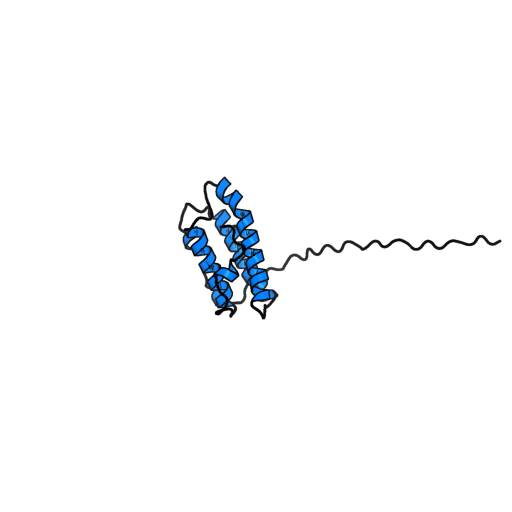1
ATOM 856 O O . GLU A 1 109 ? -3.830 5.282 -7.723 1.00 97.88 109 GLU A O 1
ATOM 861 N N . ASP A 1 110 ? -2.462 4.285 -9.200 1.00 98.44 110 ASP A N 1
ATOM 862 C CA . ASP A 1 110 ? -2.949 2.913 -8.970 1.00 98.44 110 ASP A CA 1
ATOM 863 C C . ASP A 1 110 ? -2.689 2.435 -7.520 1.00 98.44 110 ASP A C 1
ATOM 865 O O . ASP A 1 110 ? -3.531 1.801 -6.861 1.00 98.44 110 ASP A O 1
ATOM 869 N N . MET A 1 111 ? -1.538 2.812 -6.947 1.00 98.56 111 MET A N 1
ATOM 870 C CA . MET A 1 111 ? -1.255 2.574 -5.529 1.00 98.56 111 MET A CA 1
ATOM 871 C C . MET A 1 111 ? -2.176 3.391 -4.620 1.00 98.56 111 MET A C 1
ATOM 873 O O . MET A 1 111 ? -2.730 2.832 -3.669 1.00 98.56 111 MET A O 1
ATOM 877 N N . ALA A 1 112 ? -2.373 4.685 -4.888 1.00 98.38 112 ALA A N 1
ATOM 878 C CA . ALA A 1 112 ? -3.262 5.530 -4.091 1.00 98.38 112 ALA A CA 1
ATOM 879 C C . ALA A 1 112 ? -4.713 5.018 -4.119 1.00 98.38 112 ALA A C 1
ATOM 881 O O . ALA A 1 112 ? -5.335 4.917 -3.058 1.00 98.38 112 ALA A O 1
ATOM 882 N N . GLU A 1 113 ? -5.226 4.600 -5.283 1.00 98.44 113 GLU A N 1
ATOM 883 C CA . GLU A 1 113 ? -6.550 3.972 -5.404 1.00 98.44 113 GLU A CA 1
ATOM 884 C C . GLU A 1 113 ? -6.632 2.691 -4.561 1.00 98.44 113 GLU A C 1
ATOM 886 O O . GLU A 1 113 ? -7.598 2.467 -3.823 1.00 98.44 113 GLU A O 1
ATOM 891 N N . SER A 1 114 ? -5.581 1.869 -4.591 1.00 98.69 114 SER A N 1
ATOM 892 C CA . SER A 1 114 ? -5.501 0.654 -3.781 1.00 98.69 114 SER A CA 1
ATOM 893 C C . SER A 1 114 ? -5.517 0.943 -2.273 1.00 98.69 114 SER A C 1
ATOM 895 O O . SER A 1 114 ? -6.266 0.293 -1.534 1.00 98.69 114 SER A O 1
ATOM 897 N N . PHE A 1 115 ? -4.749 1.929 -1.797 1.00 98.75 115 PHE A N 1
ATOM 898 C CA . PHE A 1 115 ? -4.778 2.374 -0.397 1.00 98.75 115 PHE A CA 1
ATOM 899 C C . PHE A 1 115 ? -6.158 2.912 -0.004 1.00 98.75 115 PHE A C 1
ATOM 901 O O . PHE A 1 115 ? -6.697 2.523 1.038 1.00 98.75 115 PHE A O 1
ATOM 908 N N . GLU A 1 116 ? -6.760 3.752 -0.846 1.00 98.56 116 GLU A N 1
ATOM 909 C CA . GLU A 1 116 ? -8.093 4.307 -0.623 1.00 98.56 116 GLU A CA 1
ATOM 910 C C . GLU A 1 116 ? -9.144 3.192 -0.502 1.00 98.56 116 GLU A C 1
ATOM 912 O O . GLU A 1 116 ? -9.941 3.162 0.447 1.00 98.56 116 GLU A O 1
ATOM 917 N N . PHE A 1 117 ? -9.129 2.228 -1.424 1.00 98.62 117 PHE A N 1
ATOM 918 C CA . PHE A 1 117 ? -10.056 1.103 -1.401 1.00 98.62 117 PHE A CA 1
ATOM 919 C C . PHE A 1 117 ? -9.912 0.273 -0.121 1.00 98.62 117 PHE A C 1
ATOM 921 O O . PHE A 1 117 ? -10.925 -0.127 0.473 1.00 98.62 117 PHE A O 1
ATOM 928 N N . ILE A 1 118 ? -8.676 0.034 0.331 1.00 98.62 118 ILE A N 1
ATOM 929 C CA . ILE A 1 118 ? -8.383 -0.689 1.573 1.00 98.62 118 ILE A CA 1
ATOM 930 C C . ILE A 1 118 ? -9.012 0.029 2.769 1.00 98.62 118 ILE A C 1
ATOM 932 O O . ILE A 1 118 ? -9.856 -0.555 3.458 1.00 98.62 118 ILE A O 1
ATOM 936 N N . VAL A 1 119 ? -8.656 1.293 3.016 1.00 98.38 119 VAL A N 1
ATOM 937 C CA . VAL A 1 119 ? -9.096 2.009 4.228 1.00 98.38 119 VAL A CA 1
ATOM 938 C C . VAL A 1 119 ? -10.617 2.173 4.267 1.00 98.38 119 VAL A C 1
ATOM 940 O O . VAL A 1 119 ? -11.256 1.912 5.294 1.00 98.38 119 VAL A O 1
ATOM 943 N N . ARG A 1 120 ? -11.240 2.467 3.118 1.00 98.12 120 ARG A N 1
ATOM 944 C CA . ARG A 1 120 ? -12.703 2.546 2.986 1.00 98.12 120 ARG A CA 1
ATOM 945 C C . ARG A 1 120 ? -13.369 1.192 3.226 1.00 98.12 120 ARG A C 1
ATOM 947 O O . ARG A 1 120 ? -14.445 1.123 3.827 1.00 98.12 120 ARG A O 1
ATOM 954 N N . SER A 1 121 ? -12.748 0.097 2.790 1.00 98.19 121 SER A N 1
ATOM 955 C CA . SER A 1 121 ? -13.269 -1.261 2.992 1.00 98.19 121 SER A CA 1
ATOM 956 C C . SER A 1 121 ? -13.271 -1.699 4.454 1.00 98.19 121 SER A C 1
ATOM 958 O O . SER A 1 121 ? -14.106 -2.535 4.814 1.00 98.19 121 SER A O 1
ATOM 960 N N . TYR A 1 122 ? -12.407 -1.113 5.284 1.00 97.88 122 TYR A N 1
ATOM 961 C CA . TYR A 1 122 ? -12.337 -1.346 6.730 1.00 97.88 122 TYR A CA 1
ATOM 962 C C . TYR A 1 122 ? -13.058 -0.285 7.576 1.00 97.88 122 TYR A C 1
ATOM 964 O O . TYR A 1 122 ? -12.981 -0.324 8.799 1.00 97.88 122 TYR A O 1
ATOM 972 N N . GLY A 1 123 ? -13.835 0.604 6.949 1.00 97.19 123 GLY A N 1
ATOM 973 C CA . GLY A 1 123 ? -14.737 1.525 7.652 1.00 97.19 123 GLY A CA 1
ATOM 974 C C . GLY A 1 123 ? -14.167 2.917 7.922 1.00 97.19 123 GLY A C 1
ATOM 975 O O . GLY A 1 123 ? -14.812 3.700 8.613 1.00 97.19 123 GLY A O 1
ATOM 976 N N . PHE A 1 124 ? -13.013 3.255 7.350 1.00 97.56 124 PHE A N 1
ATOM 977 C CA . PHE A 1 124 ? -12.384 4.568 7.480 1.00 97.56 124 PHE A CA 1
ATOM 978 C C . PHE A 1 124 ? -12.679 5.439 6.253 1.00 97.56 124 PHE A C 1
ATOM 980 O O . PHE A 1 124 ? -11.787 5.792 5.493 1.00 97.56 124 PHE A O 1
ATOM 987 N N . SER A 1 125 ? -13.959 5.754 6.023 1.00 94.31 125 SER A N 1
ATOM 988 C CA . SER A 1 125 ? -14.394 6.539 4.852 1.00 94.31 125 SER A CA 1
ATOM 989 C C . SER A 1 125 ? -14.020 8.017 4.895 1.00 94.31 125 SER A C 1
ATOM 991 O O . SER A 1 125 ? -14.040 8.664 3.848 1.00 94.31 125 SER A O 1
ATOM 993 N N . ASP A 1 126 ? -13.732 8.520 6.095 1.00 94.62 126 ASP A N 1
ATOM 994 C CA . ASP A 1 126 ? -13.568 9.946 6.386 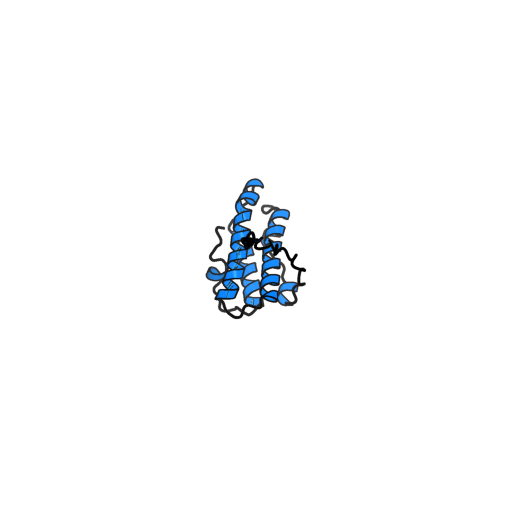1.00 94.62 126 ASP A CA 1
ATOM 995 C C . ASP A 1 126 ? -12.093 10.335 6.585 1.00 94.62 126 ASP A C 1
ATOM 997 O O . ASP A 1 126 ? -11.800 11.484 6.907 1.00 94.62 126 ASP A O 1
ATOM 1001 N N . VAL A 1 127 ? -11.167 9.379 6.436 1.00 97.06 127 VAL A N 1
ATOM 1002 C CA . VAL A 1 127 ? -9.723 9.643 6.469 1.00 97.06 127 VAL A CA 1
ATOM 1003 C C . VAL A 1 127 ? -9.299 10.123 5.085 1.00 97.06 127 VAL A C 1
ATOM 1005 O O . VAL A 1 127 ? -9.664 9.504 4.085 1.00 97.06 127 VAL A O 1
ATOM 1008 N N . ASP A 1 128 ? -8.563 11.233 5.037 1.00 97.94 128 ASP A N 1
ATOM 1009 C CA . ASP A 1 128 ? -8.042 11.783 3.789 1.00 97.94 128 ASP A CA 1
ATOM 1010 C C . ASP A 1 128 ? -7.004 10.827 3.191 1.00 97.94 128 ASP A C 1
ATOM 1012 O O . ASP A 1 128 ? -6.158 10.285 3.907 1.00 97.94 128 ASP A O 1
ATOM 1016 N N . ILE A 1 129 ? -7.067 10.616 1.878 1.00 97.69 129 ILE A N 1
ATOM 1017 C CA . ILE A 1 129 ? -6.086 9.791 1.179 1.00 97.69 129 ILE A CA 1
ATOM 1018 C C . ILE A 1 129 ? -4.680 10.377 1.325 1.00 97.69 129 ILE A C 1
ATOM 1020 O O . ILE A 1 129 ? -3.744 9.616 1.548 1.00 97.69 129 ILE A O 1
ATOM 1024 N N . GLU A 1 130 ? -4.527 11.704 1.332 1.00 97.75 130 GLU A N 1
ATOM 1025 C CA . GLU A 1 130 ? -3.218 12.345 1.517 1.00 97.75 130 GLU A CA 1
ATOM 1026 C C . GLU A 1 130 ? -2.600 12.023 2.882 1.00 97.75 130 GLU A C 1
ATOM 1028 O O . GLU A 1 130 ? -1.383 11.874 2.981 1.00 97.75 130 GLU A O 1
ATOM 1033 N N . ASP A 1 131 ? -3.424 11.841 3.920 1.00 98.50 131 ASP A N 1
ATOM 1034 C CA . ASP A 1 131 ? -2.947 11.392 5.229 1.00 98.50 131 ASP A CA 1
ATOM 1035 C C . ASP A 1 131 ? -2.548 9.911 5.189 1.00 98.50 131 ASP A C 1
ATOM 1037 O O . ASP A 1 131 ? -1.539 9.526 5.781 1.00 98.50 131 ASP A O 1
ATOM 1041 N N . VAL A 1 132 ? -3.314 9.068 4.486 1.00 98.62 132 VAL A N 1
ATOM 1042 C CA . VAL A 1 132 ? -3.078 7.616 4.375 1.00 98.62 132 VAL A CA 1
ATOM 1043 C C . VAL A 1 132 ? -1.721 7.308 3.751 1.00 98.62 132 VAL A C 1
ATOM 1045 O O . VAL A 1 132 ? -1.022 6.423 4.252 1.00 98.62 132 VAL A O 1
ATOM 1048 N N . ILE A 1 133 ? -1.340 8.050 2.709 1.00 98.50 133 ILE A N 1
ATOM 1049 C CA . ILE A 1 133 ? -0.080 7.872 1.968 1.00 98.50 133 ILE A CA 1
ATOM 1050 C C . ILE A 1 133 ? 0.957 8.969 2.270 1.00 98.50 133 ILE A C 1
ATOM 1052 O O . ILE A 1 133 ? 1.856 9.227 1.469 1.00 98.50 133 ILE A O 1
ATOM 1056 N N . ALA A 1 134 ? 0.850 9.632 3.426 1.00 98.31 134 ALA A N 1
ATOM 1057 C CA . ALA A 1 134 ? 1.648 10.816 3.760 1.00 98.31 134 ALA A CA 1
ATOM 1058 C C . ALA A 1 134 ? 3.171 10.592 3.787 1.00 98.31 134 ALA A C 1
ATOM 1060 O O . ALA A 1 134 ? 3.915 11.557 3.637 1.00 98.31 134 ALA A O 1
ATOM 1061 N N . THR A 1 135 ? 3.638 9.355 3.996 1.00 98.06 135 THR A N 1
ATOM 1062 C CA . THR A 1 135 ? 5.074 9.015 4.047 1.00 98.06 135 THR A CA 1
ATOM 1063 C C . THR A 1 135 ? 5.617 8.443 2.737 1.00 98.06 135 THR A C 1
ATOM 1065 O O . THR A 1 135 ? 6.712 7.888 2.732 1.00 98.06 135 THR A O 1
ATOM 1068 N N . ARG A 1 136 ? 4.862 8.521 1.633 1.00 97.19 136 ARG A N 1
ATOM 1069 C CA . ARG A 1 136 ? 5.376 8.149 0.306 1.00 97.19 136 ARG A CA 1
ATOM 1070 C C . ARG A 1 136 ? 6.481 9.112 -0.137 1.00 97.19 136 ARG A C 1
ATOM 1072 O O . ARG A 1 136 ? 6.360 10.318 0.075 1.00 97.19 136 ARG A O 1
ATOM 1079 N N . GLU A 1 137 ? 7.496 8.577 -0.796 1.00 96.06 137 GLU A N 1
ATOM 1080 C CA . GLU A 1 137 ? 8.509 9.365 -1.517 1.00 96.06 137 GLU A CA 1
ATOM 1081 C C . GLU A 1 137 ? 8.329 9.277 -3.045 1.00 96.06 137 GLU A C 1
ATOM 1083 O O . GLU A 1 137 ? 8.881 10.105 -3.772 1.00 96.06 137 GLU A O 1
ATOM 1088 N N . TRP A 1 138 ? 7.464 8.357 -3.493 1.00 92.31 138 TRP A N 1
ATOM 1089 C CA . TRP A 1 138 ? 6.974 8.253 -4.862 1.00 92.31 138 TRP A CA 1
ATOM 1090 C C . TRP A 1 138 ? 5.935 9.330 -5.161 1.00 92.31 138 TRP A C 1
ATOM 1092 O O . TRP A 1 138 ? 4.866 9.434 -4.517 1.00 92.31 138 TRP A O 1
#

Mean predicted aligned error: 9.09 Å

Foldseek 3Di:
DDDDDDDDDDDDDPDDDDPPPPPPQPPQDQPLVVPDDAPPVLVVDPLRDVVLSVVLVVLLSVLSSCCVVVVDPDPVVNLVSLLVSLVVNQVCQVVLVVVNHGCDDSVVVRSL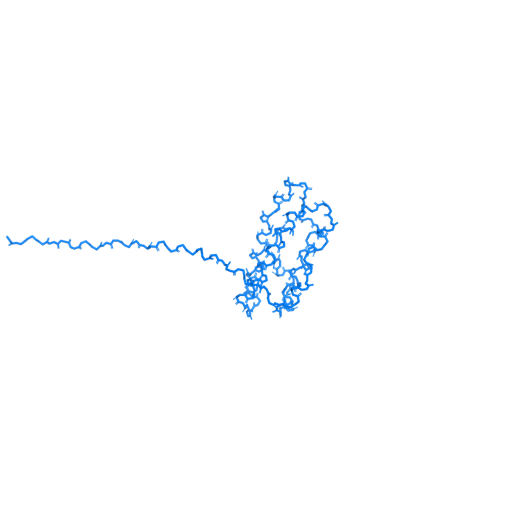VSQQSSCVSSPNPPDDSCSSNVNHPD

Solvent-accessible surface area (backbone atoms only — not comparable to full-atom values): 8535 Å² total; per-residue (Å²): 140,81,83,85,80,81,83,79,80,81,76,90,74,84,75,83,73,82,87,71,75,77,75,74,83,62,76,77,76,58,68,65,64,75,71,56,79,76,47,59,66,48,70,72,36,84,67,43,56,60,78,56,54,49,51,53,50,49,45,57,51,50,46,52,35,46,46,68,73,65,56,62,90,46,69,71,56,44,36,57,49,38,31,57,41,31,46,59,49,48,71,42,45,66,60,30,49,77,65,80,24,68,65,42,72,69,49,44,51,38,50,49,52,45,52,48,53,52,43,42,71,76,69,46,74,85,61,56,61,68,63,40,53,60,57,48,82,98

Radius of gyration: 22.25 Å; Cα contacts (8 Å, |Δi|>4): 111; chains: 1; bounding box: 53×35×81 Å

InterPro domains:
  IPR043767 Protein of unknown function DUF5713 [PF18977] (33-138)

Sequence (138 aa):
MIHGSVEKRPMGSILNCQLQSKGGTVPISNKKIKGYTFLSEMYEDDYFPNFLVDKIKAILVELCESIESQNPTSSSELLSLTHASTERINELEEEFEENDSELETAAREDMAESFEFIVRSYGFSDVDIEDVIATREW